Protein AF-A0A1M5IAM9-F1 (afdb_monomer)

Mean predicted aligned error: 16.47 Å

Radius of gyration: 24.22 Å; Cα contacts (8 Å, |Δi|>4): 6; chains: 1; bounding box: 62×32×45 Å

Structure (mmCIF, N/CA/C/O backbone):
data_AF-A0A1M5IAM9-F1
#
_entry.id   AF-A0A1M5IAM9-F1
#
loop_
_atom_site.group_PDB
_atom_site.id
_atom_site.type_symbol
_atom_site.label_atom_id
_atom_site.label_alt_id
_atom_site.label_comp_id
_atom_site.label_asym_id
_atom_site.label_entity_id
_atom_site.label_seq_id
_atom_site.pdbx_PDB_ins_code
_atom_site.Cartn_x
_atom_site.Cartn_y
_atom_site.Cartn_z
_atom_site.occupancy
_atom_site.B_iso_or_equiv
_atom_site.auth_seq_id
_atom_site.auth_comp_id
_atom_site.auth_asym_id
_atom_site.auth_atom_id
_atom_site.pdbx_PDB_model_num
ATOM 1 N N . MET A 1 1 ? 50.255 -2.050 -8.619 1.00 41.50 1 MET A N 1
ATOM 2 C CA . MET A 1 1 ? 49.353 -0.918 -8.322 1.00 41.50 1 MET A CA 1
ATOM 3 C C . MET A 1 1 ? 48.036 -1.167 -9.033 1.00 41.50 1 MET A C 1
ATOM 5 O O . MET A 1 1 ? 48.048 -1.742 -10.113 1.00 41.50 1 MET A O 1
ATOM 9 N N . VAL A 1 2 ? 46.949 -0.884 -8.319 1.00 51.66 2 VAL A N 1
ATOM 10 C CA . VAL A 1 2 ? 45.560 -1.327 -8.526 1.00 51.66 2 VAL A CA 1
ATOM 11 C C . VAL A 1 2 ? 45.015 -0.931 -9.902 1.00 51.66 2 VAL A C 1
ATOM 13 O O . VAL A 1 2 ? 45.333 0.145 -10.397 1.00 51.66 2 VAL A O 1
ATOM 16 N N . ARG A 1 3 ? 44.226 -1.823 -10.519 1.00 44.62 3 ARG A N 1
ATOM 17 C CA . ARG A 1 3 ? 43.512 -1.554 -11.773 1.00 44.62 3 ARG A CA 1
ATO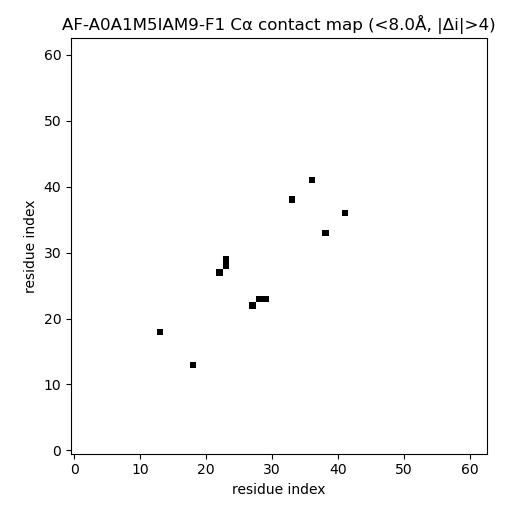M 18 C C . ARG A 1 3 ? 42.423 -0.518 -11.519 1.00 44.62 3 ARG A C 1
ATOM 20 O O . ARG A 1 3 ? 41.546 -0.749 -10.694 1.00 44.62 3 ARG A O 1
ATOM 27 N N . THR A 1 4 ? 42.498 0.594 -12.231 1.00 60.91 4 THR A N 1
ATOM 28 C CA . THR A 1 4 ? 41.469 1.629 -12.247 1.00 60.91 4 THR A CA 1
ATOM 29 C C . THR A 1 4 ? 40.567 1.369 -13.441 1.00 60.91 4 THR A C 1
ATOM 31 O O . THR A 1 4 ? 40.823 1.917 -14.495 1.00 60.91 4 THR A O 1
ATOM 34 N N . ASP A 1 5 ? 39.559 0.516 -13.284 1.00 51.25 5 ASP A N 1
ATOM 35 C CA . ASP A 1 5 ? 38.432 0.414 -14.220 1.00 51.25 5 ASP A CA 1
ATOM 36 C C . ASP A 1 5 ? 37.228 -0.132 -13.440 1.00 51.25 5 ASP A C 1
ATOM 38 O O . ASP A 1 5 ? 36.764 -1.247 -13.661 1.00 51.25 5 ASP A O 1
ATOM 42 N N . ASP A 1 6 ? 36.725 0.651 -12.480 1.00 54.75 6 ASP A N 1
ATOM 43 C CA . ASP A 1 6 ? 35.344 0.497 -11.999 1.00 54.75 6 ASP A CA 1
ATOM 44 C C . ASP A 1 6 ? 34.433 1.201 -13.017 1.00 54.75 6 ASP A C 1
ATOM 46 O O . ASP A 1 6 ? 33.775 2.209 -12.755 1.00 54.75 6 ASP A O 1
ATOM 50 N N . ALA A 1 7 ? 34.489 0.721 -14.260 1.00 57.66 7 ALA A N 1
ATOM 51 C CA . ALA A 1 7 ? 33.445 0.991 -15.221 1.00 57.66 7 ALA A CA 1
ATOM 52 C C . ALA A 1 7 ? 32.254 0.181 -14.724 1.00 57.66 7 ALA A C 1
ATOM 54 O O . ALA A 1 7 ? 32.112 -1.000 -15.034 1.00 57.66 7 ALA A O 1
ATOM 55 N N . ARG A 1 8 ? 31.430 0.800 -13.874 1.00 55.50 8 ARG A N 1
ATOM 56 C CA . ARG A 1 8 ? 30.072 0.333 -13.629 1.00 55.50 8 ARG A CA 1
ATOM 57 C C . ARG A 1 8 ? 29.437 0.248 -15.009 1.00 55.50 8 ARG A C 1
ATOM 59 O O . ARG A 1 8 ? 29.058 1.279 -15.566 1.00 55.50 8 ARG A O 1
ATOM 66 N N . GLU A 1 9 ? 29.414 -0.965 -15.569 1.00 62.19 9 GLU A N 1
ATOM 67 C CA . GLU A 1 9 ? 28.614 -1.321 -16.738 1.00 62.19 9 GLU A CA 1
ATOM 68 C C . GLU A 1 9 ? 27.300 -0.558 -16.595 1.00 62.19 9 GLU A C 1
ATOM 70 O O . GLU A 1 9 ? 26.780 -0.520 -15.467 1.00 62.19 9 GLU A O 1
ATOM 75 N N . PRO A 1 10 ? 26.800 0.122 -17.643 1.00 57.59 10 PRO A N 1
ATOM 76 C CA . PRO A 1 10 ? 25.508 0.769 -17.565 1.00 57.59 10 PRO A CA 1
ATOM 77 C C . PRO A 1 10 ? 24.539 -0.350 -17.224 1.00 57.59 10 PRO A C 1
ATOM 79 O O . PRO A 1 10 ? 24.174 -1.149 -18.076 1.00 57.59 10 PRO A O 1
ATOM 82 N N . SER A 1 11 ? 24.229 -0.484 -15.935 1.00 62.31 11 SER A N 1
ATOM 83 C CA . SER A 1 11 ? 23.277 -1.455 -15.443 1.00 62.31 11 SER A CA 1
ATOM 84 C C . SER A 1 11 ? 22.067 -1.210 -16.312 1.00 62.31 11 SER A C 1
ATOM 86 O O . SER A 1 11 ? 21.622 -0.057 -16.320 1.00 62.31 11 SER A O 1
ATOM 88 N N . ASP A 1 12 ? 21.652 -2.223 -17.078 1.00 67.56 12 ASP A N 1
ATOM 89 C CA . ASP A 1 12 ? 20.422 -2.259 -17.869 1.00 67.56 12 ASP A CA 1
ATOM 90 C C . ASP A 1 12 ? 19.273 -1.937 -16.909 1.00 67.56 12 ASP A C 1
ATOM 92 O O . ASP A 1 12 ? 18.618 -2.803 -16.327 1.00 67.56 12 ASP A O 1
ATOM 96 N N . GLN A 1 13 ? 19.141 -0.650 -16.610 1.00 78.31 13 GLN A N 1
ATOM 97 C CA . GLN A 1 13 ? 18.234 -0.115 -15.629 1.00 78.31 13 GLN A CA 1
ATOM 98 C C . GLN A 1 13 ? 16.936 -0.040 -16.370 1.00 78.31 13 GLN A C 1
ATOM 100 O O . GLN A 1 13 ? 16.704 0.828 -17.207 1.00 78.31 13 GLN A O 1
ATOM 105 N N . LEU A 1 14 ? 16.140 -1.046 -16.075 1.00 84.19 14 LEU A N 1
ATOM 106 C CA . LEU A 1 14 ? 14.818 -1.208 -16.596 1.00 84.19 14 LEU A CA 1
ATOM 107 C C . LEU A 1 14 ? 14.039 0.092 -16.369 1.00 84.19 14 LEU A C 1
ATOM 109 O O . LEU A 1 14 ? 13.951 0.588 -15.244 1.00 84.19 14 LEU A O 1
ATOM 113 N N . THR A 1 15 ? 13.512 0.657 -17.447 1.00 91.81 15 THR A N 1
ATOM 114 C CA . T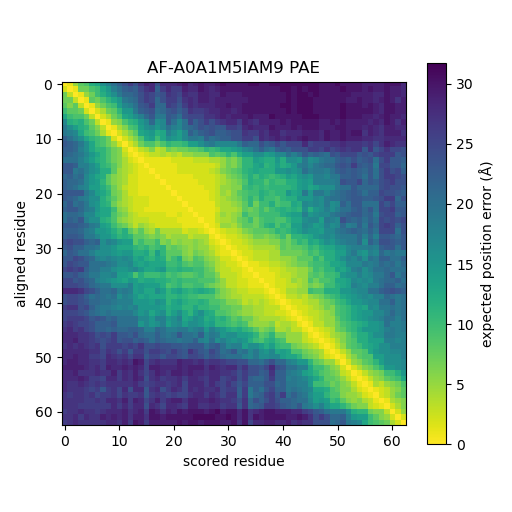HR A 1 15 ? 12.720 1.883 -17.377 1.00 91.81 15 THR A CA 1
ATOM 115 C C . THR A 1 15 ? 11.440 1.638 -16.576 1.00 91.81 15 THR A C 1
ATOM 117 O O . THR A 1 15 ? 10.950 0.509 -16.474 1.00 91.81 15 THR A O 1
ATOM 120 N N . ASP A 1 16 ? 10.834 2.697 -16.036 1.00 89.12 16 ASP A N 1
ATOM 121 C CA . ASP A 1 16 ? 9.579 2.576 -15.280 1.00 89.12 16 ASP A CA 1
ATOM 122 C C . ASP A 1 16 ? 8.458 1.918 -16.101 1.00 89.12 16 ASP A C 1
ATOM 124 O O . ASP A 1 16 ? 7.649 1.146 -15.571 1.00 89.12 16 ASP A O 1
ATOM 128 N N . THR A 1 17 ? 8.434 2.187 -17.409 1.00 91.56 17 THR A N 1
ATOM 129 C CA . THR A 1 17 ? 7.484 1.600 -18.358 1.00 91.56 17 THR A CA 1
ATOM 130 C C . THR A 1 17 ? 7.720 0.105 -18.539 1.00 91.56 17 THR A C 1
ATOM 132 O O . THR A 1 17 ? 6.775 -0.680 -18.452 1.00 91.56 17 THR A O 1
ATOM 135 N N . GLU A 1 18 ? 8.969 -0.318 -18.723 1.00 92.38 18 GLU A N 1
ATOM 136 C CA . GLU A 1 18 ? 9.313 -1.739 -18.801 1.00 92.38 18 GLU A CA 1
ATOM 137 C C . GLU A 1 18 ? 8.998 -2.444 -17.476 1.00 92.38 18 GLU A C 1
ATOM 139 O O . GLU A 1 18 ? 8.480 -3.561 -17.473 1.00 92.38 18 GLU A O 1
ATOM 144 N N . ALA A 1 19 ? 9.221 -1.787 -16.333 1.00 89.69 19 ALA A N 1
ATOM 145 C CA . ALA A 1 19 ? 8.931 -2.361 -15.018 1.00 89.69 19 ALA A CA 1
ATOM 146 C C . ALA A 1 19 ? 7.430 -2.553 -14.839 1.00 89.69 19 ALA A C 1
ATOM 148 O O . ALA A 1 19 ? 6.982 -3.569 -14.306 1.00 89.69 19 ALA A O 1
ATOM 149 N N . ALA A 1 20 ? 6.633 -1.577 -15.279 1.00 88.00 20 ALA A N 1
ATOM 150 C CA . ALA A 1 20 ? 5.182 -1.682 -15.308 1.00 88.00 20 ALA A CA 1
ATOM 151 C C . ALA A 1 20 ? 4.720 -2.848 -16.196 1.00 88.00 20 ALA A C 1
ATOM 153 O O . ALA A 1 20 ? 3.926 -3.665 -15.731 1.00 88.00 20 ALA A O 1
ATOM 154 N N . PHE A 1 21 ? 5.275 -2.987 -17.404 1.00 90.75 21 PHE A N 1
ATOM 155 C CA . PHE A 1 21 ? 4.960 -4.095 -18.307 1.00 90.75 21 PHE A CA 1
ATOM 156 C C . PHE A 1 21 ? 5.281 -5.456 -17.681 1.00 90.75 21 PHE A C 1
ATOM 158 O O . PHE A 1 21 ? 4.424 -6.335 -17.627 1.00 90.75 21 PHE A O 1
ATOM 165 N N . TRP A 1 22 ? 6.483 -5.630 -17.130 1.00 91.00 22 TRP A N 1
ATOM 166 C CA . TRP A 1 22 ? 6.869 -6.896 -16.510 1.00 91.00 22 TRP A CA 1
ATOM 167 C C . TRP A 1 22 ? 6.067 -7.215 -15.250 1.00 91.00 22 TRP A C 1
ATOM 169 O O . TRP A 1 22 ? 5.790 -8.387 -14.994 1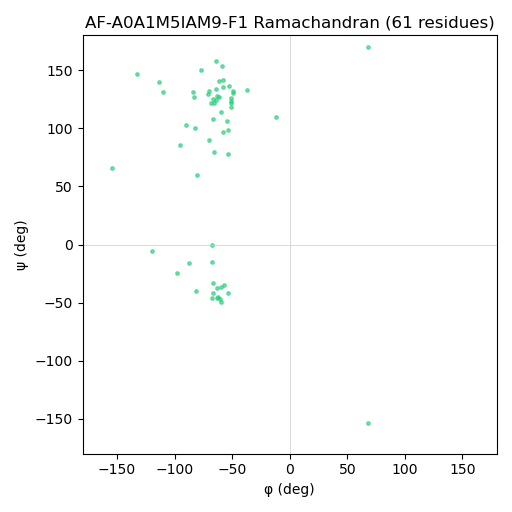.00 91.00 22 TRP A O 1
ATOM 179 N N . ARG A 1 23 ? 5.670 -6.202 -14.468 1.00 89.12 23 ARG A N 1
ATOM 180 C CA . ARG A 1 23 ? 4.733 -6.389 -13.351 1.00 89.12 23 ARG A CA 1
ATOM 181 C C . ARG A 1 23 ? 3.381 -6.884 -13.856 1.00 89.12 23 ARG A C 1
ATOM 183 O O . ARG A 1 23 ? 2.878 -7.859 -13.310 1.00 89.12 23 ARG A O 1
ATOM 190 N N . PHE A 1 24 ? 2.850 -6.284 -14.919 1.00 90.88 24 PHE A N 1
ATOM 191 C CA . PHE A 1 24 ? 1.584 -6.698 -15.523 1.00 90.88 24 PHE A CA 1
ATOM 192 C C . PHE A 1 24 ? 1.642 -8.120 -16.093 1.00 90.88 24 PHE A C 1
ATOM 194 O O . PHE A 1 24 ? 0.767 -8.927 -15.814 1.00 90.88 24 PHE A O 1
ATOM 201 N N . VAL A 1 25 ? 2.694 -8.480 -16.831 1.00 93.12 25 VAL A N 1
ATOM 202 C CA . VAL A 1 25 ? 2.843 -9.843 -17.374 1.00 93.12 25 VAL A CA 1
ATOM 203 C C . VAL A 1 25 ? 2.878 -10.896 -16.262 1.00 93.12 25 VAL A C 1
ATOM 205 O O . VAL A 1 25 ? 2.340 -11.986 -16.433 1.00 93.12 25 VAL A O 1
ATOM 208 N N . ARG A 1 26 ? 3.504 -10.587 -15.117 1.00 89.88 26 ARG A N 1
ATOM 209 C CA . ARG A 1 26 ? 3.621 -11.532 -13.995 1.00 89.88 26 ARG A CA 1
ATOM 210 C C . ARG A 1 26 ? 2.376 -11.602 -13.118 1.00 89.88 26 ARG A C 1
ATOM 212 O O . ARG A 1 26 ? 2.041 -12.684 -12.650 1.00 89.88 26 ARG A O 1
ATOM 219 N N . PHE A 1 27 ? 1.749 -10.463 -12.842 1.00 89.06 27 PHE A N 1
ATOM 220 C CA . PHE A 1 27 ? 0.724 -10.341 -11.801 1.00 89.06 27 PHE A CA 1
ATOM 221 C C . PHE A 1 27 ? -0.643 -9.895 -12.330 1.00 89.06 27 PHE A C 1
ATOM 223 O O . PHE A 1 27 ? -1.602 -9.871 -11.566 1.00 89.06 27 PHE A O 1
ATOM 230 N N . GLY A 1 28 ? -0.747 -9.561 -13.615 1.00 89.50 28 GLY A N 1
ATOM 231 C CA . GLY A 1 28 ? -1.921 -8.921 -14.197 1.00 89.50 28 GLY A CA 1
ATOM 232 C C . GLY A 1 28 ? -2.111 -7.491 -13.691 1.00 89.50 28 GLY A C 1
ATOM 233 O O . GLY A 1 28 ? -1.159 -6.810 -13.295 1.00 89.50 28 GLY A O 1
ATOM 234 N N . GLU A 1 29 ? -3.358 -7.027 -13.705 1.00 86.56 29 GLU A N 1
ATOM 235 C CA . GLU A 1 29 ? -3.726 -5.788 -13.025 1.00 86.56 29 GLU A CA 1
ATOM 236 C C . GLU A 1 29 ? -3.690 -6.001 -11.511 1.00 86.56 29 GLU A C 1
ATOM 238 O O . GLU A 1 29 ? -4.276 -6.950 -10.985 1.00 86.56 29 GLU A O 1
ATOM 243 N N . LEU A 1 30 ? -3.000 -5.105 -10.799 1.00 78.75 30 LEU A N 1
ATOM 244 C CA . LEU A 1 30 ? -3.067 -5.103 -9.343 1.00 78.75 30 LEU A CA 1
ATOM 245 C C . LEU A 1 30 ? -4.504 -4.774 -8.915 1.00 78.75 30 LEU A C 1
ATOM 247 O O . LEU A 1 30 ? -5.070 -3.803 -9.425 1.00 78.75 30 LEU A O 1
ATOM 251 N N . PRO A 1 31 ? -5.083 -5.524 -7.959 1.00 83.00 31 PRO A N 1
ATOM 252 C CA . PRO A 1 31 ? -6.372 -5.162 -7.396 1.00 83.00 31 PRO A CA 1
ATOM 253 C C . PRO A 1 31 ? -6.298 -3.764 -6.759 1.00 83.00 31 PRO A C 1
ATOM 255 O O . PRO A 1 31 ? -5.214 -3.329 -6.340 1.00 83.00 31 PRO A O 1
ATOM 258 N N . PRO A 1 32 ? -7.432 -3.044 -6.676 1.00 86.81 32 PRO A N 1
ATOM 259 C CA . PRO A 1 32 ? -7.478 -1.747 -6.017 1.00 86.81 32 PRO A CA 1
ATOM 260 C C . PRO A 1 32 ? -6.906 -1.861 -4.602 1.00 86.81 32 PRO A C 1
ATOM 262 O O . PRO A 1 32 ? -7.169 -2.825 -3.880 1.00 86.81 32 PRO A O 1
ATOM 265 N N . ARG A 1 33 ? -6.083 -0.881 -4.217 1.00 87.69 33 ARG A N 1
ATOM 266 C CA . ARG A 1 33 ? -5.500 -0.845 -2.875 1.00 87.69 33 ARG A CA 1
ATOM 267 C C . ARG A 1 33 ? -6.620 -0.646 -1.863 1.00 87.69 33 ARG A C 1
ATOM 269 O O . ARG A 1 33 ? -7.313 0.362 -1.926 1.00 87.69 33 ARG A O 1
ATOM 276 N N . VAL A 1 3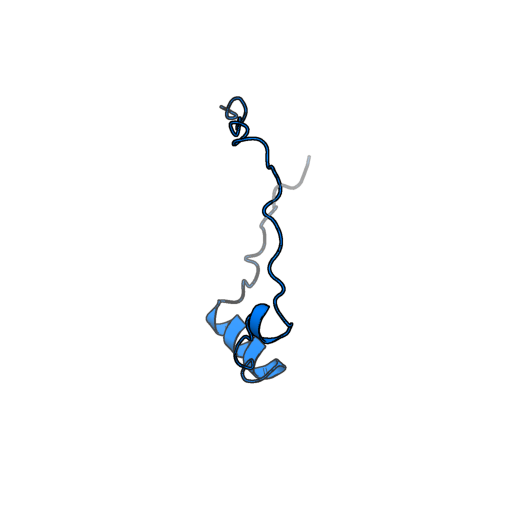4 ? -6.737 -1.590 -0.940 1.00 92.06 34 VAL A N 1
ATOM 277 C CA .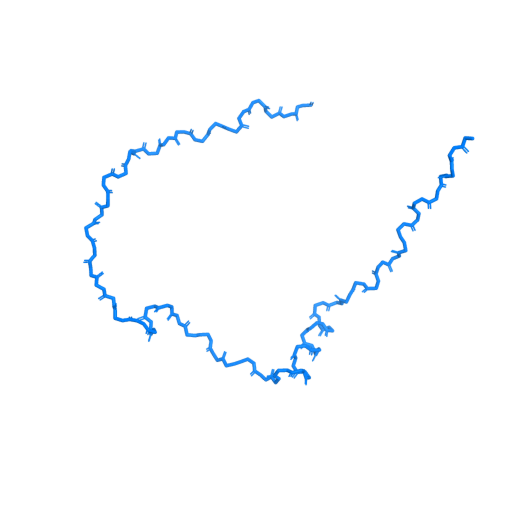 VAL A 1 34 ? -7.610 -1.484 0.229 1.00 92.06 34 VAL A CA 1
ATOM 278 C C . VAL A 1 34 ? -6.855 -0.709 1.302 1.00 92.06 34 VAL A C 1
ATOM 280 O O . VAL A 1 34 ? -5.678 -0.984 1.562 1.00 92.06 34 VAL A O 1
ATOM 283 N N . LEU A 1 35 ? -7.495 0.296 1.888 1.00 90.31 35 LEU A N 1
ATOM 284 C CA . LEU A 1 35 ? -6.879 1.080 2.952 1.00 90.31 35 LEU A CA 1
ATOM 285 C C . LEU A 1 35 ? -6.913 0.288 4.268 1.00 90.31 35 LEU A C 1
ATOM 287 O O . LEU A 1 35 ? -7.823 -0.514 4.480 1.00 90.31 35 LEU A O 1
ATOM 291 N N . PRO A 1 36 ? -5.945 0.485 5.185 1.00 87.69 36 PRO A N 1
ATOM 292 C CA . PRO A 1 36 ? -5.886 -0.309 6.413 1.00 87.69 36 PRO A CA 1
ATOM 293 C C . PRO A 1 36 ? -7.200 -0.298 7.206 1.00 87.69 36 PRO A C 1
ATOM 2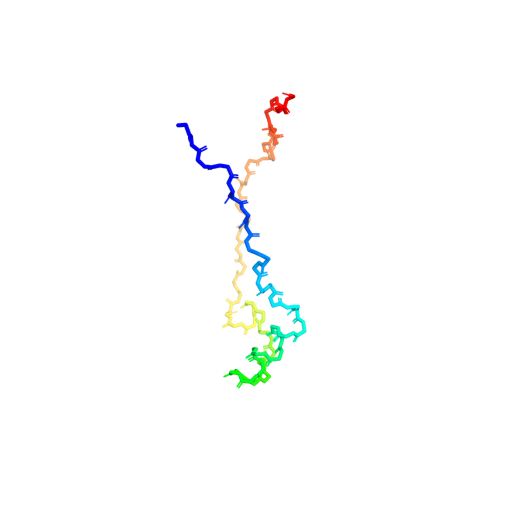95 O O . PRO A 1 36 ? -7.660 -1.350 7.639 1.00 87.69 36 PRO A O 1
ATOM 298 N N . TYR A 1 37 ? -7.848 0.865 7.307 1.00 89.19 37 TYR A N 1
ATOM 299 C CA . TYR A 1 37 ? -9.123 1.045 8.010 1.00 89.19 37 TYR A CA 1
ATOM 300 C C . TYR A 1 37 ? -10.322 0.349 7.341 1.00 89.19 37 TYR A C 1
ATOM 302 O O . TYR A 1 37 ? -11.366 0.205 7.959 1.00 89.19 37 TYR A O 1
ATOM 310 N N . GLU A 1 38 ? -10.196 -0.078 6.084 1.00 91.56 38 GLU A N 1
ATOM 311 C CA . GLU A 1 38 ? -11.220 -0.865 5.383 1.00 91.56 38 GLU A CA 1
ATOM 312 C C . GLU A 1 38 ? -11.046 -2.370 5.644 1.00 91.56 38 GLU A C 1
ATOM 314 O O . GLU A 1 38 ? -11.948 -3.159 5.374 1.00 91.56 38 GLU A O 1
ATOM 319 N N . THR A 1 39 ? -9.876 -2.783 6.147 1.00 90.81 39 THR A N 1
ATOM 320 C CA . THR A 1 39 ? -9.525 -4.197 6.362 1.00 90.81 39 THR A CA 1
ATOM 321 C C . THR A 1 39 ? -9.749 -4.637 7.807 1.00 90.81 39 THR A C 1
ATOM 323 O O . THR A 1 39 ? -9.919 -5.826 8.074 1.00 90.81 39 THR A O 1
ATOM 326 N N . VAL A 1 40 ? -9.724 -3.691 8.749 1.00 90.50 40 VAL A N 1
ATOM 327 C CA . VAL A 1 40 ? -9.856 -3.951 10.185 1.00 90.50 40 VAL A CA 1
ATOM 328 C C . VAL A 1 40 ? -10.862 -2.997 10.807 1.00 90.50 40 VAL A C 1
ATOM 330 O O . VAL A 1 40 ? -10.967 -1.844 10.397 1.00 90.50 40 VAL A O 1
ATOM 333 N N . GLU A 1 41 ? -11.583 -3.468 11.821 1.00 90.19 41 GLU A N 1
ATOM 334 C CA . GLU A 1 41 ? -12.425 -2.595 12.634 1.00 90.19 41 GLU A CA 1
ATOM 335 C C . GLU A 1 41 ? -11.541 -1.581 13.366 1.00 90.19 41 GLU A C 1
ATOM 337 O O . GLU A 1 41 ? -10.589 -1.941 14.065 1.00 90.19 41 GLU A O 1
ATOM 342 N N . THR A 1 42 ? -11.834 -0.299 13.173 1.00 88.50 42 THR A N 1
ATOM 343 C CA . THR A 1 42 ? -11.131 0.779 13.860 1.00 88.50 42 THR A CA 1
ATOM 344 C C . THR A 1 42 ? -11.734 0.975 15.240 1.00 88.50 42 THR A C 1
ATOM 346 O O . THR A 1 42 ? -12.939 1.189 15.3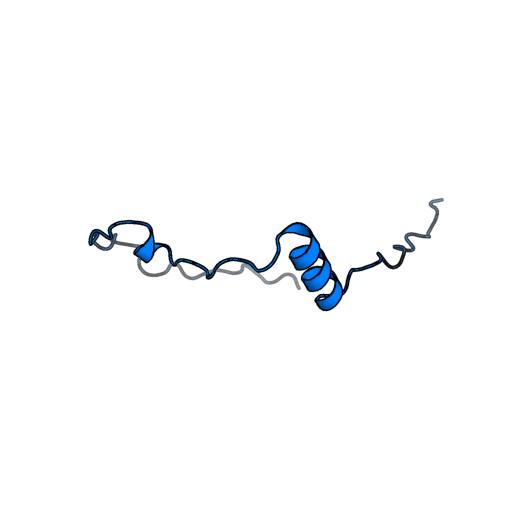69 1.00 88.50 42 THR A O 1
ATOM 349 N N . VAL A 1 43 ? -10.886 0.952 16.264 1.00 90.50 43 VAL A N 1
ATOM 350 C CA . VAL A 1 43 ? -11.259 1.316 17.631 1.00 90.50 43 VAL A CA 1
ATOM 351 C C . VAL A 1 43 ? -10.577 2.631 17.966 1.00 90.50 43 VAL A C 1
ATOM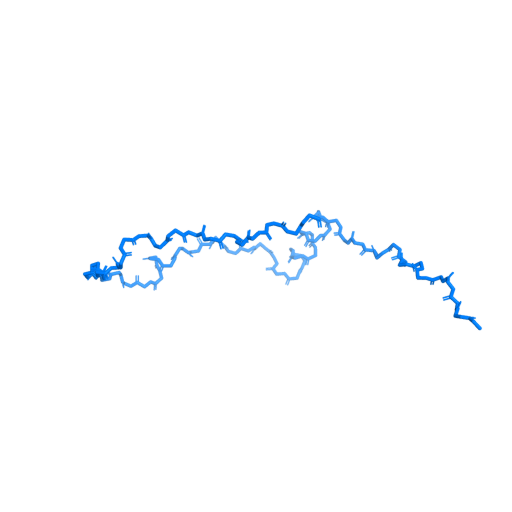 353 O O . VAL A 1 43 ? -9.375 2.779 17.743 1.00 90.50 43 VAL A O 1
ATOM 356 N N . GLU A 1 44 ? -11.346 3.577 18.495 1.00 87.69 44 GLU A N 1
ATOM 357 C CA . GLU A 1 44 ? -10.809 4.841 18.988 1.00 87.69 44 GLU A CA 1
ATOM 358 C C . GLU A 1 44 ? -9.830 4.580 20.135 1.00 87.69 44 GLU A C 1
ATOM 360 O O . GLU A 1 44 ? -10.148 3.890 21.108 1.00 87.69 44 GLU A O 1
ATOM 365 N N . THR A 1 45 ? -8.623 5.128 20.013 1.00 85.88 45 THR A N 1
ATOM 366 C CA . THR A 1 45 ? -7.580 5.017 21.034 1.00 85.88 45 THR A CA 1
ATOM 367 C C . THR A 1 45 ? -7.297 6.379 21.639 1.00 85.88 45 THR A C 1
ATOM 369 O O . THR A 1 45 ? -7.185 7.367 20.914 1.00 85.88 45 THR A O 1
ATOM 372 N N . GLU A 1 46 ? -7.088 6.418 22.952 1.00 87.81 46 GLU A N 1
ATOM 373 C CA . GLU A 1 46 ? 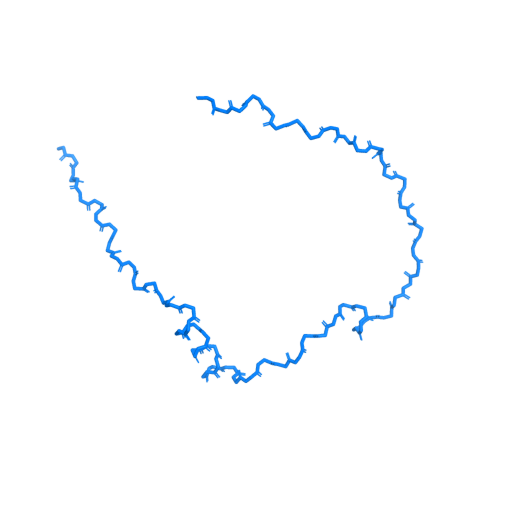-6.600 7.617 23.632 1.00 87.81 46 GLU A CA 1
ATOM 374 C C . GLU A 1 46 ? -5.255 8.063 23.040 1.00 87.81 46 GLU A C 1
ATOM 376 O O . GLU A 1 46 ? -4.356 7.247 22.807 1.00 87.81 46 GLU A O 1
ATOM 381 N N . GLN A 1 47 ? -5.101 9.367 22.802 1.00 82.56 47 GLN A N 1
ATOM 382 C CA . GLN A 1 47 ? -3.844 9.915 22.305 1.00 82.56 47 GLN A CA 1
ATOM 383 C C . GLN A 1 47 ? -2.764 9.747 23.387 1.00 82.56 47 GLN A C 1
ATOM 385 O O . GLN A 1 47 ? -2.951 10.225 24.511 1.00 82.56 47 GLN A O 1
ATOM 390 N N . PRO A 1 48 ? -1.616 9.105 23.092 1.00 79.81 48 PRO A N 1
ATOM 391 C CA . PRO A 1 48 ? -0.535 9.044 24.060 1.00 79.81 48 PRO A CA 1
ATOM 392 C C . PRO A 1 48 ? -0.060 10.464 24.375 1.00 79.81 48 PRO A C 1
ATOM 394 O O . PRO A 1 48 ? 0.056 11.303 23.478 1.00 79.81 48 PRO A O 1
ATOM 397 N N . LEU A 1 49 ? 0.257 10.723 25.647 1.00 79.44 49 LEU A N 1
ATOM 398 C CA . LEU A 1 49 ? 0.973 11.928 26.065 1.00 79.44 49 LEU A CA 1
ATOM 399 C C . LEU A 1 49 ? 2.392 11.876 25.487 1.00 79.44 49 LEU A C 1
ATOM 401 O O . LEU A 1 49 ? 3.346 11.492 26.163 1.00 79.44 49 LEU A O 1
ATOM 405 N N . LEU A 1 50 ? 2.528 12.213 24.207 1.00 75.25 50 LEU A N 1
ATOM 406 C CA . LEU A 1 50 ? 3.826 12.377 23.582 1.00 75.25 50 LEU A CA 1
ATOM 407 C C . LEU A 1 50 ? 4.462 13.645 24.164 1.00 75.25 50 LEU A C 1
ATOM 409 O O . LEU A 1 50 ? 3.799 14.687 24.233 1.00 75.25 50 LEU A O 1
ATOM 413 N N . PRO A 1 51 ? 5.733 13.588 24.596 1.00 75.69 51 PRO A N 1
ATOM 414 C CA . PRO A 1 51 ? 6.493 14.795 24.870 1.00 75.69 51 PRO A CA 1
ATOM 415 C C . PRO A 1 51 ? 6.363 15.741 23.673 1.00 75.69 51 PRO A C 1
ATOM 417 O O . PRO A 1 51 ? 6.506 15.305 22.530 1.00 75.69 51 PRO A O 1
ATOM 420 N N . ARG A 1 52 ? 6.059 17.020 23.932 1.00 71.19 52 ARG A N 1
ATOM 421 C CA . ARG A 1 52 ? 6.080 18.060 22.894 1.00 71.19 52 ARG A CA 1
ATOM 422 C C . ARG A 1 52 ? 7.407 17.961 22.150 1.00 71.19 52 ARG A C 1
ATOM 424 O O . ARG A 1 52 ? 8.439 17.859 22.809 1.00 71.19 52 ARG A O 1
ATOM 431 N N . GLU A 1 53 ? 7.311 17.934 20.823 1.00 70.19 53 GLU A N 1
ATOM 432 C CA . GLU A 1 53 ? 8.387 17.838 19.833 1.00 70.19 53 GLU A CA 1
ATOM 433 C C . GLU A 1 53 ? 9.779 18.061 20.431 1.00 70.19 53 GLU A C 1
ATOM 435 O O . GLU A 1 53 ? 10.129 19.175 20.827 1.00 70.19 53 GLU A O 1
ATOM 440 N N . GLN A 1 54 ? 10.583 16.995 20.505 1.00 69.31 54 GLN A N 1
ATOM 441 C CA . GLN A 1 54 ? 12.011 17.212 20.670 1.00 69.31 54 GLN A CA 1
ATOM 442 C C . GLN A 1 54 ? 12.495 17.943 19.416 1.00 69.31 54 GLN A C 1
ATOM 444 O O . GLN A 1 54 ? 12.206 17.472 18.312 1.00 69.31 54 GLN A O 1
ATOM 449 N N . PRO A 1 55 ? 13.201 19.078 19.555 1.00 75.94 55 PRO A N 1
ATOM 450 C CA . PRO A 1 55 ? 13.849 19.709 18.421 1.00 75.94 55 PRO A CA 1
ATOM 451 C C . PRO A 1 55 ? 14.693 18.662 17.696 1.00 75.94 55 PRO A C 1
ATOM 453 O O . PRO A 1 55 ? 15.562 18.032 18.302 1.00 75.94 55 PRO A O 1
ATOM 456 N N . PHE A 1 56 ? 14.410 18.443 16.414 1.00 76.00 56 PHE A N 1
ATOM 457 C CA . PHE A 1 56 ? 15.278 17.634 15.575 1.00 76.00 56 PHE A CA 1
ATOM 458 C C . PHE A 1 56 ? 16.599 18.394 15.431 1.00 76.00 56 PHE A C 1
ATOM 460 O O . PHE A 1 56 ? 16.636 19.438 14.781 1.00 76.00 56 PHE A O 1
ATOM 467 N N . ASP A 1 57 ? 17.655 17.908 16.084 1.00 78.62 57 ASP A N 1
ATOM 468 C CA . ASP A 1 57 ? 19.016 18.408 15.910 1.00 78.62 57 ASP A CA 1
ATOM 469 C C . ASP A 1 57 ? 19.686 17.604 14.782 1.00 78.62 57 ASP A C 1
ATOM 471 O O . ASP A 1 57 ? 20.064 16.450 15.003 1.00 78.62 57 ASP A O 1
ATOM 475 N N . PRO A 1 58 ? 19.823 18.159 13.559 1.00 76.94 58 PRO A N 1
ATOM 476 C CA . PRO A 1 58 ? 20.508 17.484 12.457 1.00 76.94 58 PRO A CA 1
ATOM 477 C C . PRO A 1 58 ? 22.019 17.310 12.695 1.00 76.94 58 PRO A C 1
ATOM 479 O O . PRO A 1 58 ? 22.704 16.763 11.829 1.00 76.94 58 PRO A O 1
ATOM 482 N N . GLY A 1 59 ? 22.550 17.776 13.832 1.00 73.81 59 GLY A N 1
ATOM 483 C CA . GLY A 1 59 ? 23.976 17.853 14.091 1.00 73.81 59 GLY A CA 1
ATOM 484 C C . GLY A 1 59 ? 24.652 18.900 13.198 1.00 73.81 59 GLY A C 1
ATOM 485 O O . GLY A 1 59 ? 24.041 19.431 12.261 1.00 73.81 59 GLY A O 1
ATOM 486 N N . PRO A 1 60 ? 25.928 19.230 13.467 1.00 81.50 60 PRO A N 1
ATOM 487 C CA . PRO A 1 60 ? 26.696 20.073 12.568 1.00 81.50 60 PRO A CA 1
ATOM 488 C C . PRO A 1 60 ? 26.753 19.372 11.214 1.00 81.50 60 PRO A C 1
ATOM 490 O O . PRO A 1 60 ? 27.312 18.282 11.081 1.00 81.50 60 PRO A O 1
ATOM 493 N N . HIS A 1 61 ? 26.113 19.990 10.226 1.00 69.25 61 HIS A N 1
ATOM 494 C CA . HIS A 1 61 ? 26.115 19.534 8.846 1.00 69.25 61 HIS A CA 1
ATOM 495 C C . HIS A 1 61 ? 27.575 19.321 8.451 1.00 69.25 61 HIS A C 1
ATOM 497 O O . HIS A 1 61 ? 28.394 20.221 8.649 1.00 69.25 61 HIS A O 1
ATOM 503 N N . CYS A 1 62 ? 27.907 18.126 7.963 1.00 57.84 62 CYS A N 1
ATOM 504 C CA . CYS A 1 62 ? 29.225 17.846 7.419 1.00 57.84 62 CYS A CA 1
ATOM 505 C C . CYS A 1 62 ? 29.521 18.891 6.334 1.00 57.84 62 CYS A C 1
ATOM 507 O O . CYS A 1 62 ? 28.889 18.874 5.277 1.00 57.84 62 CYS A O 1
ATOM 509 N N . ALA A 1 63 ? 30.409 19.830 6.659 1.00 52.47 63 ALA A N 1
ATOM 510 C CA . ALA A 1 63 ? 31.020 20.757 5.719 1.00 52.47 63 ALA A CA 1
ATOM 511 C C . ALA A 1 63 ? 32.184 20.070 5.000 1.00 52.47 63 ALA A C 1
ATOM 513 O O . ALA A 1 63 ? 32.845 19.217 5.642 1.00 52.47 63 ALA A O 1
#

Organism: Streptoalloteichus hindustanus (NCBI:txid2017)

Secondary structure (DSSP, 8-state):
---------------HHHHHHHHHHHH-SPPPPPPHHHHS-----PPP-PPS-------S---

Solvent-accessible surface area (backbone atoms only — not comparable to full-atom values): 4667 Å² total; per-residue (Å²): 133,82,86,90,73,88,70,74,66,82,68,88,70,73,47,73,67,56,50,49,50,55,46,33,77,75,63,45,77,77,75,84,85,77,54,73,74,78,77,43,89,81,74,94,70,85,80,74,90,66,75,78,80,73,80,84,75,84,62,85,71,89,124

pLDDT: mean 78.21, std 13.95, range [41.5, 93.12]

Foldseek 3Di:
DDDPDPVVPPPPPQDPVNVVVVCCVVPNDDDPDDDPCNVDPDDDDDDPPDDDDDPPPPDDPDD

Sequence (63 aa):
MVRTDDAREPSDQLTDTEAAFWRFVRFGELPPRVLPYETVETVETEQPLLPREQPFDPGPHCA